Protein AF-A0A7R9BAU9-F1 (afdb_monomer_lite)

Foldseek 3Di:
DDDDDDDPDDDDDDDPPCVPVVVPPPDDPPPDDDDPVVVCQQVVDDPDPDPDGSVRVVVVVVVVVVVVVVVVVVVVVVVVVVVCVVCVVPCPVVDDDDDPDDDDPDDDPVNVVVVVVVVD

Structure (mmCIF, N/CA/C/O backbone):
data_AF-A0A7R9BAU9-F1
#
_entry.id   AF-A0A7R9BAU9-F1
#
loop_
_atom_site.group_PDB
_atom_site.id
_atom_site.type_symbol
_atom_site.label_atom_id
_atom_site.label_alt_id
_atom_site.label_comp_id
_atom_site.label_asym_id
_atom_site.label_entity_id
_atom_site.label_seq_id
_atom_site.pdbx_PDB_ins_code
_atom_site.Cartn_x
_atom_site.Cartn_y
_atom_site.Cartn_z
_atom_site.occupancy
_atom_site.B_iso_or_equiv
_atom_site.auth_seq_id
_atom_site.auth_comp_id
_atom_site.auth_asym_id
_atom_site.auth_atom_id
_atom_site.pdbx_PDB_model_num
ATOM 1 N N . ARG A 1 1 ? 1.479 15.774 65.012 1.00 41.59 1 ARG A N 1
ATOM 2 C CA . ARG A 1 1 ? 1.270 14.834 66.142 1.00 41.59 1 ARG A CA 1
ATOM 3 C C . ARG A 1 1 ? 0.351 13.732 65.623 1.00 41.59 1 ARG A C 1
ATOM 5 O O . ARG A 1 1 ? -0.735 14.036 65.158 1.00 41.59 1 ARG A O 1
ATOM 12 N N . THR A 1 2 ? 0.886 12.524 65.517 1.00 41.25 2 THR A N 1
ATOM 13 C CA . THR A 1 2 ? 0.436 11.385 64.701 1.00 41.25 2 THR A CA 1
ATOM 14 C C . THR A 1 2 ? -0.773 10.650 65.295 1.00 41.25 2 THR A C 1
ATOM 16 O O . THR A 1 2 ? -0.751 10.275 66.463 1.00 41.25 2 THR A O 1
ATOM 19 N N . GLY A 1 3 ? -1.817 10.420 64.490 1.00 52.22 3 GLY A N 1
ATOM 20 C CA . GLY A 1 3 ? -2.917 9.500 64.799 1.00 52.22 3 GLY A CA 1
ATOM 21 C C . GLY A 1 3 ? -2.608 8.117 64.227 1.00 52.22 3 GLY A C 1
ATOM 22 O O . GLY A 1 3 ? -2.495 7.963 63.015 1.00 52.22 3 GLY A O 1
ATOM 23 N N . SER A 1 4 ? -2.403 7.139 65.106 1.00 50.12 4 SER A N 1
ATOM 24 C CA . SER A 1 4 ? -1.991 5.775 64.769 1.00 50.12 4 SER A CA 1
ATOM 25 C C . SER A 1 4 ? -3.142 4.987 64.132 1.00 50.12 4 SER A C 1
ATOM 27 O O . SER A 1 4 ? -4.225 4.878 64.707 1.00 50.12 4 SER A O 1
ATOM 29 N N . VAL A 1 5 ? -2.903 4.442 62.939 1.00 54.88 5 VAL A N 1
ATOM 30 C CA . VAL A 1 5 ? -3.838 3.586 62.200 1.00 54.88 5 VAL A CA 1
ATOM 31 C C . VAL A 1 5 ? -3.925 2.232 62.908 1.00 54.88 5 VAL A C 1
ATOM 33 O O . VAL A 1 5 ? -2.913 1.571 63.132 1.00 54.88 5 VAL A O 1
ATOM 36 N N . ARG A 1 6 ? -5.138 1.814 63.275 1.00 64.38 6 ARG A N 1
ATOM 37 C CA . ARG A 1 6 ? -5.409 0.517 63.909 1.00 64.38 6 ARG A CA 1
ATOM 38 C C . ARG A 1 6 ? -5.110 -0.621 62.915 1.00 64.38 6 ARG A C 1
ATOM 40 O O . ARG A 1 6 ? -5.743 -0.649 61.861 1.00 64.38 6 ARG A O 1
ATOM 47 N N . PRO A 1 7 ? -4.214 -1.578 63.217 1.00 54.72 7 PRO A N 1
ATOM 48 C CA . PRO A 1 7 ? -3.982 -2.725 62.344 1.00 54.72 7 PRO A CA 1
ATOM 49 C C . PRO A 1 7 ? -5.185 -3.675 62.396 1.00 54.72 7 PRO A C 1
ATOM 51 O O . PRO A 1 7 ? -5.565 -4.143 63.470 1.00 54.72 7 PRO A O 1
ATOM 54 N N . THR A 1 8 ? -5.786 -3.979 61.246 1.00 54.66 8 THR A N 1
ATOM 55 C CA . THR A 1 8 ? -6.826 -5.007 61.101 1.00 54.66 8 THR A CA 1
ATOM 56 C C . THR A 1 8 ? -6.204 -6.326 60.644 1.00 54.66 8 THR A C 1
ATOM 58 O O . THR A 1 8 ? -6.486 -6.829 59.561 1.00 54.66 8 THR A O 1
ATOM 61 N N . THR A 1 9 ? -5.333 -6.921 61.458 1.00 53.91 9 THR A N 1
ATOM 62 C CA . THR A 1 9 ? -4.869 -8.295 61.219 1.00 53.91 9 THR A CA 1
ATOM 63 C C . THR A 1 9 ? -5.069 -9.139 62.472 1.00 53.91 9 THR A C 1
ATOM 65 O O . THR A 1 9 ? -4.424 -8.950 63.499 1.00 53.91 9 THR A O 1
ATOM 68 N N . GLY A 1 10 ? -6.038 -10.056 62.387 1.00 54.41 10 GLY A N 1
ATOM 69 C CA . GLY A 1 10 ? -6.250 -11.126 63.361 1.00 54.41 10 GLY A CA 1
ATOM 70 C C . GLY A 1 10 ? -5.136 -12.185 63.312 1.00 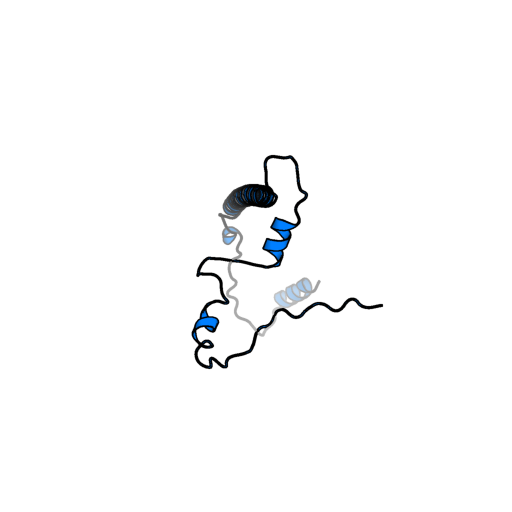54.41 10 GLY A C 1
ATOM 71 O O . GLY A 1 10 ? -4.263 -12.134 62.441 1.00 54.41 10 GLY A O 1
ATOM 72 N N . PRO A 1 11 ? -5.137 -13.146 64.251 1.00 51.78 11 PRO A N 1
ATOM 73 C CA . PRO A 1 11 ? -3.987 -13.996 64.535 1.00 51.78 11 PRO A CA 1
ATOM 74 C C . PRO A 1 11 ? -3.667 -14.949 63.378 1.00 51.78 11 PRO A C 1
ATOM 76 O O . PRO A 1 11 ? -4.537 -15.619 62.822 1.00 51.78 11 PRO A O 1
ATOM 79 N N . VAL A 1 12 ? -2.379 -15.039 63.048 1.00 55.03 12 VAL A N 1
ATOM 80 C CA . VAL A 1 12 ? -1.847 -15.856 61.954 1.00 55.03 12 VAL A CA 1
ATOM 81 C C . VAL A 1 12 ? -1.827 -17.331 62.374 1.00 55.03 12 VAL A C 1
ATOM 83 O O . VAL A 1 12 ? -0.862 -17.804 62.978 1.00 55.03 12 VAL A O 1
ATOM 86 N N . LYS A 1 13 ? -2.879 -18.096 62.058 1.00 47.78 13 LYS A N 1
ATOM 87 C CA . LYS A 1 13 ? -2.787 -19.565 62.072 1.00 47.78 13 LYS A CA 1
ATOM 88 C C . LYS A 1 13 ? -2.071 -20.026 60.802 1.00 47.78 13 LYS A C 1
ATOM 90 O O . LYS A 1 13 ? -2.511 -19.779 59.685 1.00 47.78 13 LYS A O 1
ATOM 95 N N . ARG A 1 14 ? -0.920 -20.674 61.000 1.00 55.16 14 ARG A N 1
ATOM 96 C CA . ARG A 1 14 ? -0.082 -21.290 59.965 1.00 55.16 14 ARG A CA 1
ATOM 97 C C . ARG A 1 14 ? -0.869 -22.349 59.191 1.00 55.16 14 ARG A C 1
ATOM 99 O O . ARG A 1 14 ? -0.947 -23.490 59.632 1.00 55.16 14 ARG A O 1
ATOM 106 N N . GLU A 1 15 ? -1.346 -22.004 58.003 1.00 46.25 15 GLU A N 1
ATOM 107 C CA . GLU A 1 15 ? -1.877 -22.975 57.047 1.00 46.25 15 GLU A CA 1
ATOM 108 C C . GLU A 1 15 ? -0.921 -23.104 55.856 1.00 46.25 15 GLU A C 1
ATOM 110 O O . GLU A 1 15 ? -1.022 -22.427 54.834 1.00 46.25 15 GLU A O 1
ATOM 115 N N . ARG A 1 16 ? 0.065 -23.997 56.006 1.00 54.97 16 ARG A N 1
ATOM 116 C CA . ARG A 1 16 ? 1.085 -24.312 54.986 1.00 54.97 16 ARG A CA 1
ATOM 117 C C . ARG A 1 16 ? 0.545 -25.118 53.789 1.00 54.97 16 ARG A C 1
ATOM 119 O O . ARG A 1 16 ? 1.335 -25.682 53.047 1.00 54.97 16 ARG A O 1
ATOM 126 N N . HIS A 1 17 ? -0.772 -25.147 53.572 1.00 48.38 17 HIS A N 1
ATOM 127 C CA . HIS A 1 17 ? -1.414 -25.840 52.445 1.00 48.38 17 HIS A CA 1
ATOM 128 C C . HIS A 1 17 ? -2.087 -24.907 51.420 1.00 48.38 17 HIS A C 1
ATOM 130 O O . HIS A 1 17 ? -2.463 -25.360 50.344 1.00 48.38 17 HIS A O 1
ATOM 136 N N . CYS A 1 18 ? -2.175 -23.594 51.674 1.00 46.91 18 CYS A N 1
ATOM 137 C CA . CYS A 1 18 ? -2.888 -22.668 50.777 1.00 46.91 18 CYS A CA 1
ATOM 138 C C . CYS A 1 18 ? -2.025 -22.111 49.616 1.00 46.91 18 CYS A C 1
ATOM 140 O O . CYS A 1 18 ? -2.529 -21.504 48.673 1.00 46.91 18 CYS A O 1
ATOM 142 N N . HIS A 1 19 ? -0.708 -22.341 49.624 1.00 50.62 19 HIS A N 1
ATOM 143 C CA . HIS A 1 19 ? 0.216 -21.699 48.676 1.00 50.62 19 HIS A CA 1
ATOM 144 C C . HIS A 1 19 ? 0.139 -22.205 47.224 1.00 50.62 19 HIS A C 1
ATOM 146 O O . HIS A 1 19 ? 0.585 -21.503 46.315 1.00 50.62 19 HIS A O 1
ATOM 152 N N . VAL A 1 20 ? -0.431 -23.389 46.979 1.00 52.56 20 VAL A N 1
ATOM 153 C CA . VAL A 1 20 ? -0.488 -23.985 45.631 1.00 52.56 20 VAL A CA 1
ATOM 154 C C . VAL A 1 20 ? -1.719 -23.504 44.847 1.00 52.56 20 VAL A C 1
ATOM 156 O O . VAL A 1 20 ? -1.623 -23.266 43.645 1.00 52.56 20 VAL A O 1
ATOM 159 N N . LEU A 1 21 ? -2.846 -23.237 45.519 1.00 54.06 21 LEU A N 1
ATOM 160 C CA . LEU A 1 21 ? -4.086 -22.763 44.879 1.00 54.06 21 LEU A CA 1
ATOM 161 C C . LEU A 1 21 ? -4.048 -21.270 44.500 1.00 54.06 21 LEU A C 1
ATOM 163 O O . LEU A 1 21 ? -4.725 -20.838 43.567 1.00 54.06 21 LEU A O 1
ATOM 167 N N . LEU A 1 22 ? -3.214 -20.477 45.177 1.00 54.81 22 LEU A N 1
ATOM 168 C CA . LEU A 1 22 ? -3.059 -19.032 44.947 1.00 54.81 22 LEU A CA 1
ATOM 169 C C . LEU A 1 22 ? -2.167 -18.689 43.741 1.00 54.81 22 LEU A C 1
ATOM 171 O O . LEU A 1 22 ? -2.136 -17.543 43.289 1.00 54.81 22 LEU A O 1
ATOM 175 N N . ARG A 1 23 ? -1.429 -19.664 43.199 1.00 51.94 23 ARG A N 1
ATOM 176 C CA . ARG A 1 23 ? -0.450 -19.423 42.127 1.00 51.94 23 ARG A CA 1
ATOM 177 C C . ARG A 1 23 ? -1.086 -19.375 40.731 1.00 51.94 23 ARG A C 1
ATOM 179 O O . ARG A 1 23 ? -0.537 -18.736 39.837 1.00 51.94 23 ARG A O 1
ATOM 186 N N . ASN A 1 24 ? -2.288 -19.939 40.581 1.00 53.66 24 ASN A N 1
ATOM 187 C CA . ASN A 1 24 ? -3.029 -20.006 39.314 1.00 53.66 24 ASN A CA 1
ATOM 188 C C . ASN A 1 24 ? -3.964 -18.802 39.066 1.00 53.66 24 ASN A C 1
ATOM 190 O O . ASN A 1 24 ? -4.716 -18.805 38.098 1.00 53.66 24 ASN A O 1
ATOM 194 N N . LYS A 1 25 ? -3.941 -17.770 39.921 1.00 55.72 25 LYS A N 1
ATOM 195 C CA . LYS A 1 25 ? -4.926 -16.665 39.905 1.00 55.72 25 LYS A CA 1
ATOM 196 C C . LYS A 1 25 ? -4.371 -15.303 39.465 1.00 55.72 25 LYS A C 1
ATOM 198 O O . LYS A 1 25 ? -5.099 -14.321 39.502 1.00 55.72 25 LYS A O 1
ATOM 203 N N . ARG A 1 26 ? -3.095 -15.208 39.070 1.00 70.50 26 ARG A N 1
ATOM 204 C CA . ARG A 1 26 ? -2.455 -13.911 38.749 1.00 70.50 26 ARG A CA 1
ATOM 205 C C . ARG A 1 26 ? -2.624 -13.443 37.305 1.00 70.50 26 ARG A C 1
ATOM 207 O O . ARG A 1 26 ? -2.341 -12.287 37.023 1.00 70.50 26 ARG A O 1
ATOM 214 N N . LYS A 1 27 ? -3.031 -14.326 36.394 1.00 77.56 27 LYS A N 1
ATOM 215 C CA . LYS A 1 27 ? -3.217 -13.985 34.981 1.00 77.56 27 LYS A CA 1
ATOM 216 C C . LYS A 1 27 ? -4.712 -13.985 34.658 1.00 77.56 27 LYS A C 1
ATOM 218 O O . LYS A 1 27 ? -5.396 -14.911 35.101 1.00 77.56 27 LYS A O 1
ATOM 223 N N . PRO A 1 28 ? -5.215 -12.987 33.911 1.00 85.25 28 PRO A N 1
ATOM 224 C CA . PRO A 1 28 ? -6.561 -13.033 33.359 1.00 85.25 28 PRO A CA 1
ATOM 225 C C . PRO A 1 28 ? -6.797 -14.330 32.563 1.00 85.25 28 PRO A C 1
ATOM 227 O O . PRO A 1 28 ? -5.832 -14.933 32.075 1.00 85.25 28 PRO A O 1
ATOM 230 N N . PRO A 1 29 ? -8.057 -14.778 32.410 1.00 91.50 29 PRO A N 1
ATOM 231 C CA . PRO A 1 29 ? -8.397 -15.892 31.535 1.00 91.50 29 PRO A CA 1
ATOM 232 C C . PRO A 1 29 ? -7.857 -15.690 30.116 1.00 91.50 29 PRO A C 1
ATOM 234 O O . PRO A 1 29 ? -7.652 -14.567 29.657 1.00 91.50 29 PRO A O 1
ATOM 237 N N . ARG A 1 30 ? -7.634 -16.789 29.393 1.00 88.94 30 ARG A N 1
ATOM 238 C CA . ARG A 1 30 ? -7.122 -16.735 28.020 1.00 88.94 30 ARG A CA 1
ATOM 239 C C . ARG A 1 30 ? -8.049 -15.888 27.139 1.00 88.94 30 ARG A C 1
ATOM 241 O O . ARG A 1 30 ? -9.249 -16.127 27.112 1.00 88.94 30 ARG A O 1
ATOM 248 N N . GLY A 1 31 ? -7.475 -14.926 26.419 1.00 91.38 31 GLY A N 1
ATOM 249 C CA . GLY A 1 31 ? -8.221 -13.968 25.594 1.00 91.38 31 GLY A CA 1
ATOM 250 C C . GLY A 1 31 ? -8.662 -12.702 26.335 1.00 91.38 31 GLY A C 1
ATOM 251 O O . GLY A 1 31 ? -9.145 -11.777 25.693 1.00 91.38 31 GLY A O 1
ATOM 252 N N . MET A 1 32 ? -8.459 -12.623 27.653 1.00 91.94 32 MET A N 1
ATOM 253 C CA . MET A 1 32 ? -8.713 -11.415 28.433 1.00 91.94 32 MET A CA 1
ATOM 254 C C . MET A 1 32 ? -7.422 -10.614 28.591 1.00 91.94 32 MET A C 1
ATOM 256 O O . MET A 1 32 ? -6.409 -11.132 29.062 1.00 91.94 32 MET A O 1
ATOM 260 N N . TYR A 1 33 ? -7.475 -9.341 28.214 1.00 89.56 33 TYR A N 1
ATOM 261 C CA . TYR A 1 33 ? -6.387 -8.387 28.394 1.00 89.56 33 TYR A CA 1
ATOM 262 C C . TYR A 1 33 ? -6.820 -7.353 29.426 1.00 89.56 33 TYR A C 1
ATOM 264 O O . TYR A 1 33 ? -7.871 -6.735 29.286 1.00 89.56 33 TYR A O 1
ATOM 272 N N . ILE A 1 34 ? -6.034 -7.215 30.493 1.00 89.38 34 ILE A N 1
ATOM 273 C CA . ILE A 1 34 ? -6.271 -6.243 31.560 1.00 89.38 34 ILE A CA 1
ATOM 274 C C . ILE A 1 34 ? -4.938 -5.561 31.845 1.00 89.38 34 ILE A C 1
ATOM 276 O O . ILE A 1 34 ? -4.030 -6.205 32.374 1.00 89.38 34 ILE A O 1
ATOM 280 N N . ASN A 1 35 ? -4.835 -4.277 31.512 1.00 89.50 35 ASN A N 1
ATOM 281 C CA . ASN A 1 35 ? -3.662 -3.454 31.790 1.00 89.50 35 ASN A CA 1
ATOM 282 C C . ASN A 1 35 ? -4.027 -2.351 32.783 1.00 89.50 35 ASN A C 1
ATOM 284 O O . ASN A 1 35 ? -5.138 -1.828 32.755 1.00 89.50 35 ASN A O 1
ATOM 288 N N . HIS A 1 36 ? -3.090 -1.989 33.660 1.00 88.88 36 HIS A N 1
ATOM 289 C CA . HIS A 1 36 ? -3.315 -0.921 34.635 1.00 88.88 36 HIS A CA 1
ATOM 290 C C . HIS A 1 36 ? -3.611 0.420 33.951 1.00 88.88 36 HIS A C 1
ATOM 292 O O . HIS A 1 36 ? -4.580 1.078 34.317 1.00 88.88 36 HIS A O 1
ATOM 298 N N . ASP A 1 37 ? -2.835 0.769 32.925 1.00 89.69 37 ASP A N 1
ATOM 299 C CA . ASP A 1 37 ? -2.966 2.041 32.212 1.00 89.69 37 ASP A CA 1
ATOM 300 C C . ASP A 1 37 ? -4.333 2.174 31.532 1.00 89.69 37 ASP A C 1
ATOM 302 O O . ASP A 1 37 ? -4.970 3.215 31.653 1.00 89.69 37 ASP A O 1
ATOM 306 N N . ASP A 1 38 ? -4.838 1.101 30.915 1.00 88.12 38 ASP A N 1
ATOM 307 C CA . ASP A 1 38 ? -6.168 1.079 30.292 1.00 88.12 38 ASP A CA 1
ATOM 308 C C . ASP A 1 38 ? -7.280 1.256 31.337 1.00 88.12 38 ASP A C 1
ATOM 310 O O . ASP A 1 38 ? -8.256 1.972 31.110 1.00 88.12 38 ASP A O 1
ATOM 314 N N . LEU A 1 39 ? -7.132 0.631 32.513 1.00 87.38 39 LEU A N 1
ATOM 315 C CA . LEU A 1 39 ? -8.090 0.768 33.613 1.00 87.38 39 LEU A CA 1
ATOM 316 C C . LEU A 1 39 ? -8.115 2.193 34.167 1.00 87.38 39 LEU A C 1
ATOM 318 O O . LEU A 1 39 ? -9.193 2.731 34.414 1.00 87.38 39 LEU A O 1
ATOM 322 N N . VAL A 1 40 ? -6.944 2.807 34.346 1.00 89.06 40 VAL A N 1
ATOM 323 C CA . VAL A 1 40 ? -6.832 4.209 34.765 1.00 89.06 40 VAL A CA 1
ATOM 324 C C . VAL A 1 40 ? -7.421 5.116 33.688 1.00 89.06 40 VAL A C 1
ATOM 326 O O . VAL A 1 40 ? -8.263 5.956 33.992 1.00 89.06 40 VAL A O 1
ATOM 329 N N . ALA A 1 41 ? -7.075 4.893 32.421 1.00 85.56 41 ALA A N 1
ATOM 330 C CA . ALA A 1 41 ? -7.562 5.679 31.295 1.00 85.56 41 ALA A CA 1
ATOM 331 C C . ALA A 1 41 ? -9.084 5.614 31.113 1.00 85.56 41 ALA A C 1
ATOM 333 O O . ALA A 1 41 ? -9.637 6.583 30.614 1.00 85.56 41 ALA A O 1
ATOM 334 N N . MET A 1 42 ? -9.751 4.525 31.516 1.00 83.88 42 MET A N 1
ATOM 335 C CA . MET A 1 42 ? -11.219 4.396 31.511 1.00 83.88 42 MET A CA 1
ATOM 336 C C . MET A 1 42 ? -11.904 4.935 32.777 1.00 83.88 42 MET A C 1
ATOM 338 O O . MET A 1 42 ? -13.111 5.189 32.752 1.00 83.88 42 MET A O 1
ATOM 342 N N . ALA A 1 43 ? -11.171 5.053 33.888 1.00 82.94 43 ALA A N 1
ATOM 343 C CA . ALA A 1 43 ? -11.696 5.498 35.180 1.00 82.94 43 ALA A CA 1
ATOM 344 C C . ALA A 1 43 ? -11.440 6.990 35.459 1.00 82.94 43 ALA A C 1
ATOM 346 O O . ALA A 1 43 ? -12.165 7.597 36.244 1.00 82.94 43 ALA A O 1
ATOM 347 N N . SER A 1 44 ? -10.423 7.589 34.834 1.00 80.94 44 SER A N 1
ATOM 348 C CA . SER A 1 44 ? -10.031 8.996 35.009 1.00 80.94 44 SER A CA 1
ATOM 349 C C . SER A 1 44 ? -10.916 9.997 34.255 1.00 80.94 44 SER A C 1
ATOM 351 O O . SER A 1 44 ? -10.608 11.188 34.209 1.00 80.94 44 SER A O 1
ATOM 353 N N . GLY A 1 45 ? -11.994 9.535 33.632 1.00 69.75 45 GLY A N 1
ATOM 354 C CA . GLY A 1 45 ? -12.881 10.360 32.828 1.00 69.75 45 GLY A CA 1
ATOM 355 C C . GLY A 1 45 ? -13.647 11.367 33.674 1.00 69.75 45 GLY A C 1
ATOM 356 O O . GLY A 1 45 ? -14.063 11.043 34.789 1.00 69.75 45 GLY A O 1
ATOM 357 N N . PRO A 1 46 ? -13.875 12.589 33.161 1.00 67.75 46 PRO A N 1
ATOM 358 C CA . PRO A 1 46 ? -14.716 13.547 33.853 1.00 67.75 46 PRO A CA 1
ATOM 359 C C . PRO A 1 46 ? -16.104 12.930 34.097 1.00 67.75 46 PRO A C 1
ATOM 361 O O . PRO A 1 46 ? -16.626 12.254 33.202 1.00 67.75 46 PRO A O 1
ATOM 364 N N . PRO A 1 47 ? -16.725 13.162 35.269 1.00 62.22 47 PRO A N 1
ATOM 365 C CA . PRO A 1 47 ? -18.116 12.805 35.510 1.00 62.22 47 PRO A CA 1
ATOM 366 C C . PRO A 1 47 ? -18.983 13.686 34.609 1.00 62.22 47 PRO A C 1
ATOM 368 O O . PRO A 1 47 ? -19.430 14.766 34.987 1.00 62.22 47 PRO A O 1
ATOM 371 N N . THR A 1 48 ? -19.130 13.283 33.351 1.00 58.81 48 THR A N 1
ATOM 372 C CA . THR A 1 48 ? -19.928 14.037 32.392 1.00 58.81 48 THR A CA 1
ATOM 373 C C . THR A 1 48 ? -21.405 13.740 32.643 1.00 58.81 48 THR A C 1
ATOM 375 O O . THR A 1 48 ? -21.771 12.577 32.789 1.00 58.81 48 THR A O 1
ATOM 378 N N . PRO A 1 49 ? -22.283 14.757 32.646 1.00 58.88 49 PRO A N 1
ATOM 379 C CA . PRO A 1 49 ? -23.737 14.565 32.658 1.00 58.88 49 PRO A CA 1
ATOM 380 C C . PRO A 1 49 ? -24.278 14.016 31.320 1.00 58.88 49 PRO A C 1
ATOM 382 O O . PRO A 1 49 ? -25.486 13.959 31.110 1.00 58.88 49 PRO A O 1
ATOM 385 N N . ALA A 1 50 ? -23.391 13.650 30.391 1.00 59.16 50 ALA A N 1
ATOM 386 C CA . ALA A 1 50 ? -23.721 13.117 29.081 1.00 59.16 50 ALA A CA 1
ATOM 387 C C . ALA A 1 50 ? -23.943 11.594 29.157 1.00 59.16 50 ALA A C 1
ATOM 389 O O . ALA A 1 50 ? -23.318 10.921 29.973 1.00 59.16 50 ALA A O 1
ATOM 390 N N . PRO A 1 51 ? -24.777 11.015 28.277 1.00 61.94 51 PRO A N 1
ATOM 391 C CA . PRO A 1 51 ? -25.173 9.607 28.352 1.00 61.94 51 PRO A CA 1
ATOM 392 C C . PRO A 1 51 ? -24.051 8.596 28.060 1.00 61.94 51 PRO A C 1
ATOM 394 O O . PRO A 1 51 ? -24.313 7.402 28.129 1.00 61.94 51 PRO A O 1
ATOM 397 N N . ALA A 1 52 ? -22.839 9.041 27.708 1.00 65.88 52 ALA A N 1
ATOM 398 C CA . ALA A 1 52 ? -21.761 8.164 27.262 1.00 65.88 52 ALA A CA 1
ATOM 399 C C . ALA A 1 52 ? -20.589 8.148 28.245 1.00 65.88 52 ALA A C 1
ATOM 401 O O . ALA A 1 52 ? -19.934 9.166 28.485 1.00 65.88 52 ALA A O 1
ATOM 402 N N . THR A 1 53 ? -20.288 6.959 28.760 1.00 81.19 53 THR A N 1
ATOM 403 C CA . THR A 1 53 ? -19.123 6.719 29.619 1.00 81.19 53 THR A CA 1
ATOM 404 C C . THR A 1 53 ? -17.805 6.985 28.874 1.00 81.19 53 THR A C 1
ATOM 406 O O . THR A 1 53 ? -17.746 6.975 27.642 1.00 81.19 53 THR A O 1
ATOM 409 N N . GLN A 1 54 ? -16.705 7.222 29.597 1.00 84.88 54 GLN A N 1
ATOM 410 C CA . GLN A 1 54 ? -15.381 7.385 28.976 1.00 84.88 54 GLN A CA 1
ATOM 411 C C . GLN A 1 54 ? -14.994 6.168 28.117 1.00 84.88 54 GLN A C 1
ATOM 413 O O . GLN A 1 54 ? -14.476 6.335 27.013 1.00 84.88 54 GLN A O 1
ATOM 418 N N . GLY A 1 55 ? -15.327 4.957 28.577 1.00 85.06 55 GLY A N 1
ATOM 419 C CA . GLY A 1 55 ? -15.138 3.726 27.809 1.00 85.06 55 GLY A CA 1
ATOM 420 C C . GLY A 1 55 ? -15.879 3.743 26.468 1.00 85.06 55 GLY A C 1
ATOM 421 O O . GLY A 1 55 ? -15.296 3.411 25.439 1.00 85.06 55 GLY A O 1
ATOM 422 N N . GLU A 1 56 ? -17.127 4.219 26.428 1.00 86.81 56 GLU A N 1
ATOM 423 C CA . GLU A 1 56 ? -17.870 4.365 25.167 1.00 86.81 56 GLU A CA 1
ATOM 424 C C . GLU A 1 56 ? -17.237 5.376 24.207 1.00 86.81 56 GLU A C 1
ATOM 426 O O . GLU A 1 56 ? -17.275 5.185 22.990 1.00 86.81 56 GLU A O 1
ATOM 431 N N . GLN A 1 57 ? -16.655 6.458 24.727 1.00 87.81 57 GLN A N 1
ATOM 432 C CA . GLN A 1 57 ? -15.955 7.440 23.897 1.00 87.81 57 GLN A CA 1
ATOM 433 C C . GLN A 1 57 ? -14.687 6.844 23.278 1.00 87.81 57 GLN A C 1
ATOM 435 O O . GLN A 1 57 ? -14.440 7.055 22.089 1.00 87.81 57 GLN A O 1
ATOM 440 N N . MET A 1 58 ? -13.929 6.055 24.046 1.00 88.75 58 MET A N 1
ATOM 441 C CA . MET A 1 58 ? -12.759 5.327 23.543 1.00 88.75 58 MET A CA 1
ATOM 442 C C . MET A 1 58 ? -13.149 4.317 22.459 1.00 88.75 58 MET A C 1
ATOM 444 O O . MET A 1 58 ? -12.530 4.300 21.397 1.00 88.75 58 MET A O 1
ATOM 448 N N . LEU A 1 59 ? -14.214 3.534 22.675 1.00 91.44 59 LEU A N 1
ATOM 449 C CA . LEU A 1 59 ? -14.736 2.600 21.669 1.00 91.44 59 LEU A CA 1
ATOM 450 C C . LEU A 1 59 ? -15.111 3.328 20.368 1.00 91.44 59 LEU A C 1
ATOM 452 O O . LEU A 1 59 ? -14.646 2.950 19.294 1.00 91.44 59 LEU A O 1
ATOM 456 N N . LYS A 1 60 ? -15.853 4.441 20.458 1.00 93.50 60 LYS A N 1
ATOM 457 C CA . LYS A 1 60 ? -16.215 5.260 19.285 1.00 93.50 60 LYS A CA 1
ATOM 458 C C . LYS A 1 60 ? -14.996 5.858 18.577 1.00 93.50 60 LYS A C 1
ATOM 460 O O . LYS A 1 60 ? -15.021 6.018 17.357 1.00 93.50 60 LYS A O 1
ATOM 465 N N . ALA A 1 61 ? -13.950 6.233 19.313 1.00 93.25 61 ALA A N 1
ATOM 466 C CA . ALA A 1 61 ? -12.708 6.727 18.724 1.00 93.25 61 ALA A CA 1
ATOM 467 C C . ALA A 1 61 ? -11.985 5.623 17.938 1.00 93.25 61 ALA A C 1
ATOM 469 O O . ALA A 1 61 ? -11.600 5.857 16.791 1.00 93.25 61 ALA A O 1
ATOM 470 N N . MET A 1 62 ? -11.896 4.414 18.500 1.00 96.25 62 MET A N 1
ATOM 471 C CA . MET A 1 62 ? -11.322 3.252 17.812 1.00 96.25 62 MET A CA 1
ATOM 472 C C . MET A 1 62 ? -12.125 2.870 16.562 1.00 96.25 62 MET A C 1
ATOM 474 O O . MET A 1 62 ? -11.536 2.613 15.516 1.00 96.25 62 MET A O 1
ATOM 478 N N . ASP A 1 63 ? -13.459 2.920 16.606 1.00 97.62 63 ASP A N 1
ATOM 479 C CA . ASP A 1 63 ? -14.291 2.666 15.420 1.00 97.62 63 ASP A CA 1
ATOM 480 C C . ASP A 1 63 ? -13.999 3.658 14.285 1.00 97.62 63 ASP A C 1
ATOM 482 O O . ASP A 1 63 ? -13.877 3.277 13.115 1.00 97.62 63 ASP A O 1
ATOM 486 N N . ARG A 1 64 ? -13.834 4.945 14.619 1.00 97.81 64 ARG A N 1
ATOM 487 C CA . ARG A 1 64 ? -13.451 5.976 13.640 1.00 97.81 64 ARG A CA 1
ATOM 488 C C . ARG A 1 64 ? -12.069 5.705 13.058 1.00 97.81 64 ARG A C 1
ATOM 490 O O . ARG A 1 64 ? -11.884 5.860 11.848 1.00 97.81 64 ARG A O 1
ATOM 497 N N . GLU A 1 65 ? -11.120 5.290 13.889 1.00 98.25 65 GLU A N 1
ATOM 498 C CA . GLU A 1 65 ? -9.775 4.926 13.449 1.00 98.25 65 GLU A CA 1
ATOM 499 C C . GLU A 1 65 ? -9.808 3.721 12.500 1.00 98.25 65 GLU A C 1
ATOM 501 O O . GLU A 1 65 ? -9.244 3.792 11.407 1.00 98.25 65 GLU A O 1
ATOM 506 N N . ILE A 1 66 ? -10.568 2.672 12.830 1.00 98.56 66 ILE A N 1
ATOM 507 C CA . ILE A 1 66 ? -10.773 1.501 11.964 1.00 98.56 66 ILE A CA 1
ATOM 508 C C . ILE A 1 66 ? -11.323 1.924 10.598 1.00 98.56 66 ILE A C 1
ATOM 510 O O . ILE A 1 66 ? -10.822 1.484 9.559 1.00 98.56 66 ILE A O 1
ATOM 514 N N . VAL A 1 67 ? -12.343 2.785 10.566 1.00 98.62 67 VAL A N 1
ATOM 515 C CA . VAL A 1 67 ? -12.909 3.300 9.308 1.00 98.62 67 VAL A CA 1
ATOM 516 C C . VAL A 1 67 ? -11.875 4.120 8.532 1.00 98.62 67 VAL A C 1
ATOM 518 O O . VAL A 1 67 ? -11.781 3.999 7.306 1.00 98.62 67 VAL A O 1
ATOM 521 N N . SER A 1 68 ? -11.078 4.933 9.226 1.00 98.62 68 SER A N 1
ATOM 522 C CA . SER A 1 68 ? -10.004 5.723 8.620 1.00 98.62 68 SER A CA 1
ATOM 523 C C . SER A 1 68 ? -8.944 4.843 7.959 1.00 98.62 68 SER A C 1
ATOM 525 O O . SER A 1 68 ? -8.651 5.013 6.772 1.00 98.62 68 SER A O 1
ATOM 527 N N . LEU A 1 69 ? -8.449 3.841 8.685 1.00 98.75 69 LEU A N 1
ATOM 528 C CA . LEU A 1 69 ? -7.459 2.887 8.194 1.00 98.75 69 LEU A CA 1
ATOM 529 C C . LEU A 1 69 ? -8.005 2.067 7.021 1.00 98.75 69 LEU A C 1
ATOM 531 O O . LEU A 1 69 ? -7.325 1.912 6.007 1.00 98.75 69 LEU A O 1
ATOM 535 N N . LYS A 1 70 ? -9.263 1.609 7.085 1.00 98.75 70 LYS A N 1
ATOM 536 C CA . LYS A 1 70 ? -9.914 0.918 5.957 1.00 98.75 70 LYS A CA 1
ATOM 537 C C . LYS A 1 70 ? -9.933 1.779 4.694 1.00 98.75 70 LYS A C 1
ATOM 539 O O . LYS A 1 70 ? -9.628 1.278 3.611 1.00 98.75 70 LYS A O 1
ATOM 544 N N . ARG A 1 71 ? -10.251 3.070 4.816 1.00 98.81 71 ARG A N 1
ATOM 545 C CA . ARG A 1 71 ? -10.230 4.008 3.684 1.00 98.81 71 ARG A CA 1
ATOM 546 C C . ARG A 1 71 ? -8.815 4.193 3.132 1.00 98.81 71 ARG A C 1
ATOM 548 O O . ARG A 1 71 ? -8.643 4.172 1.915 1.00 98.81 71 ARG A O 1
ATOM 555 N N . GLN A 1 72 ? -7.812 4.313 4.001 1.00 98.75 72 GLN A N 1
ATOM 556 C CA . GLN A 1 72 ? -6.409 4.407 3.589 1.00 98.75 72 GLN A CA 1
ATOM 557 C C . GLN A 1 72 ? -5.958 3.156 2.822 1.00 98.75 72 GLN A C 1
ATOM 559 O O . GLN A 1 72 ? -5.335 3.273 1.769 1.00 98.75 72 GLN A O 1
ATOM 564 N N . VAL A 1 73 ? -6.341 1.960 3.281 1.00 98.81 73 VAL A N 1
ATOM 565 C CA . VAL A 1 73 ? -6.058 0.698 2.576 1.00 98.81 73 VAL A CA 1
ATOM 566 C C . VAL A 1 73 ? -6.661 0.695 1.169 1.00 98.81 73 VAL A C 1
ATOM 568 O O . VAL A 1 73 ? -5.987 0.294 0.218 1.00 98.81 73 VAL A O 1
ATOM 571 N N . GLN A 1 74 ? -7.904 1.158 1.007 1.00 98.69 74 GLN A N 1
ATOM 572 C CA . GLN A 1 74 ? -8.537 1.225 -0.315 1.00 98.69 74 GLN A CA 1
ATOM 573 C C . GLN A 1 74 ? -7.863 2.250 -1.233 1.00 98.69 74 GLN A C 1
ATOM 575 O O . GLN A 1 74 ? -7.616 1.944 -2.400 1.00 98.69 74 GLN A O 1
ATOM 580 N N . ASN A 1 75 ? -7.487 3.419 -0.707 1.00 98.62 75 ASN A N 1
ATOM 581 C CA . ASN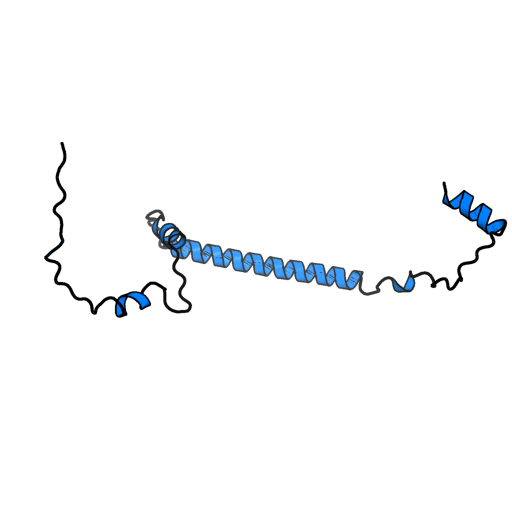 A 1 75 ? -6.721 4.410 -1.464 1.00 98.62 75 ASN A CA 1
ATOM 582 C C . ASN A 1 75 ? -5.377 3.827 -1.941 1.00 98.62 75 ASN A C 1
ATOM 584 O O . ASN A 1 75 ? -5.066 3.858 -3.132 1.00 98.62 75 ASN A O 1
ATOM 588 N N . ASN A 1 76 ? -4.630 3.185 -1.038 1.00 98.62 76 ASN A N 1
ATOM 589 C CA . ASN A 1 76 ? -3.359 2.546 -1.373 1.00 98.62 76 ASN A CA 1
ATOM 590 C C . ASN A 1 76 ? -3.539 1.461 -2.442 1.00 98.62 76 ASN A C 1
ATOM 592 O O . ASN A 1 76 ? -2.753 1.386 -3.385 1.00 98.62 76 ASN A O 1
ATOM 596 N N . LYS A 1 77 ? -4.597 0.644 -2.345 1.00 98.69 77 LYS A N 1
ATOM 597 C CA . LYS A 1 77 ? -4.918 -0.376 -3.354 1.00 98.69 77 LYS A CA 1
ATOM 598 C C . LYS A 1 77 ? -5.168 0.251 -4.729 1.00 98.69 77 LYS A C 1
ATOM 600 O O . LYS A 1 77 ? -4.677 -0.278 -5.727 1.00 98.69 77 LYS A O 1
ATOM 605 N N . GLN A 1 78 ? -5.895 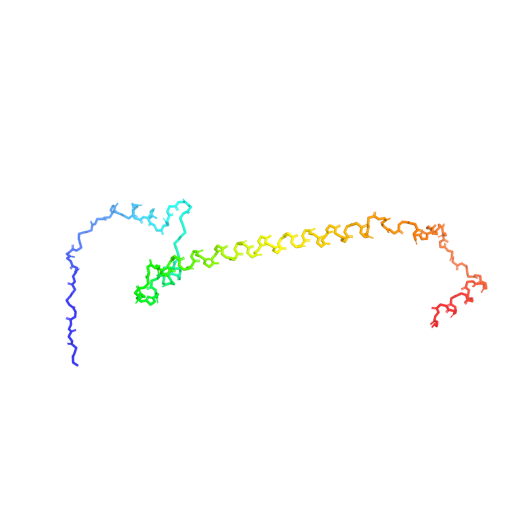1.366 -4.788 1.00 98.44 78 GLN A N 1
ATOM 606 C CA . GLN A 1 78 ? -6.161 2.077 -6.039 1.00 98.44 78 GLN A CA 1
ATOM 607 C C . GLN A 1 78 ? -4.872 2.647 -6.646 1.00 98.44 78 GLN A C 1
ATOM 609 O O . GLN A 1 78 ? -4.604 2.430 -7.831 1.00 98.44 78 GLN A O 1
ATOM 614 N N . THR A 1 79 ? -4.045 3.301 -5.830 1.00 98.12 79 THR A N 1
ATOM 615 C CA . THR A 1 79 ? -2.751 3.857 -6.247 1.00 98.12 79 THR A CA 1
ATOM 616 C C . THR A 1 79 ? -1.813 2.766 -6.761 1.00 98.12 79 THR A C 1
ATOM 618 O O . THR A 1 79 ? -1.281 2.880 -7.866 1.00 98.12 79 THR A O 1
ATOM 621 N N . LEU A 1 80 ? -1.683 1.655 -6.030 1.00 98.00 80 LEU A N 1
ATOM 622 C CA . LEU A 1 80 ? -0.880 0.505 -6.454 1.00 98.00 80 LEU A CA 1
ATOM 623 C C . LEU A 1 80 ? -1.415 -0.131 -7.739 1.00 98.00 80 LEU A C 1
ATOM 625 O O . LEU A 1 80 ? -0.631 -0.510 -8.599 1.00 98.00 80 LEU A O 1
ATOM 629 N N . SER A 1 81 ? -2.735 -0.243 -7.897 1.00 98.12 81 SER A N 1
ATOM 630 C CA . SER A 1 81 ? -3.339 -0.755 -9.131 1.00 98.12 81 SER A CA 1
ATOM 631 C C . SER A 1 81 ? -3.027 0.146 -10.330 1.00 98.12 81 SER A C 1
ATOM 633 O O . SER A 1 81 ? -2.697 -0.356 -11.402 1.00 98.12 81 SER A O 1
ATOM 635 N N . SER A 1 82 ? -3.081 1.469 -10.145 1.00 97.25 82 SER A N 1
ATOM 636 C CA . SER A 1 82 ? -2.693 2.446 -11.169 1.00 97.25 82 SER A CA 1
ATOM 637 C C . SER A 1 82 ? -1.221 2.304 -11.553 1.00 97.25 82 SER A C 1
ATOM 639 O O . SER A 1 82 ? -0.907 2.180 -12.734 1.00 97.25 82 SER A O 1
ATOM 641 N N . PHE A 1 83 ? -0.326 2.239 -10.565 1.00 96.94 83 PHE A N 1
ATOM 642 C CA . PHE A 1 83 ? 1.105 2.059 -10.805 1.00 96.94 83 PHE A CA 1
ATOM 643 C C . PHE A 1 83 ? 1.407 0.734 -11.517 1.00 96.94 83 PHE A C 1
ATOM 645 O O . PHE A 1 83 ? 2.101 0.725 -12.525 1.00 96.94 83 PHE A O 1
ATOM 652 N N . LYS A 1 84 ? 0.793 -0.370 -11.072 1.00 97.06 84 LYS A N 1
ATOM 653 C CA . LYS A 1 84 ? 0.934 -1.681 -11.721 1.00 97.06 84 LYS A CA 1
ATOM 654 C C . LYS A 1 84 ? 0.549 -1.658 -13.198 1.00 97.06 84 LYS A C 1
ATOM 656 O O . LYS A 1 84 ? 1.233 -2.293 -13.983 1.00 97.06 84 LYS A O 1
ATOM 661 N N . ARG A 1 85 ? -0.512 -0.933 -13.578 1.00 95.56 85 ARG A N 1
ATOM 662 C CA . ARG A 1 85 ? -0.885 -0.768 -14.994 1.00 95.56 85 ARG A CA 1
ATOM 663 C C . ARG A 1 85 ? 0.122 0.075 -15.772 1.00 95.56 85 ARG A C 1
ATOM 665 O O . ARG A 1 85 ? 0.365 -0.208 -16.929 1.00 95.56 85 ARG A O 1
ATOM 672 N N . LYS A 1 86 ? 0.700 1.110 -15.158 1.00 94.88 86 LYS A N 1
ATOM 673 C CA . LYS A 1 86 ? 1.698 1.965 -15.822 1.00 94.88 86 LYS A CA 1
ATOM 674 C C . LYS A 1 86 ? 3.025 1.252 -16.069 1.00 94.88 86 LYS A C 1
ATOM 676 O O . LYS A 1 86 ? 3.733 1.609 -16.995 1.00 94.88 86 LYS A O 1
ATOM 681 N N . THR A 1 87 ? 3.369 0.285 -15.226 1.00 94.38 87 THR A N 1
ATOM 682 C CA . THR A 1 87 ? 4.647 -0.439 -15.291 1.00 94.38 87 THR A CA 1
ATOM 683 C C . THR A 1 87 ? 4.470 -1.876 -15.796 1.00 94.38 87 THR A C 1
ATOM 685 O O . THR A 1 87 ? 5.404 -2.666 -15.729 1.00 94.38 87 THR A O 1
ATOM 688 N N . SER A 1 88 ? 3.281 -2.254 -16.283 1.00 93.12 88 SER A N 1
ATOM 689 C CA . SER A 1 88 ? 3.003 -3.644 -16.676 1.00 93.12 88 SER A CA 1
ATOM 690 C C . SER A 1 88 ? 3.778 -4.099 -17.906 1.00 93.12 88 SER A C 1
ATOM 692 O O . SER A 1 88 ? 4.043 -5.287 -18.029 1.00 93.12 88 SER A O 1
ATOM 694 N N . GLU A 1 89 ? 4.129 -3.172 -18.795 1.00 90.25 89 GLU A N 1
ATOM 695 C CA . GLU A 1 89 ? 4.884 -3.454 -20.024 1.00 90.25 89 GLU A CA 1
ATOM 696 C C . GLU A 1 89 ? 6.373 -3.725 -19.746 1.00 90.25 89 GLU A C 1
ATOM 698 O O . GLU A 1 89 ? 7.087 -4.223 -20.607 1.00 90.25 89 GLU A O 1
ATOM 703 N N . GLY A 1 90 ? 6.841 -3.470 -18.518 1.00 91.56 90 GLY A N 1
ATOM 704 C CA . GLY A 1 90 ? 8.232 -3.698 -18.143 1.00 91.56 90 GLY A CA 1
ATOM 705 C C . GLY A 1 90 ? 9.190 -2.760 -18.877 1.00 91.56 90 GLY A C 1
ATOM 706 O O . GLY A 1 90 ? 8.840 -1.632 -19.217 1.00 91.56 90 GLY A O 1
ATOM 707 N N . ILE A 1 91 ? 10.432 -3.212 -19.053 1.00 94.25 91 ILE A N 1
ATOM 708 C CA . ILE A 1 91 ? 11.484 -2.462 -19.757 1.00 94.25 91 ILE A CA 1
ATOM 709 C C . ILE A 1 91 ? 12.227 -3.324 -20.782 1.00 94.25 91 ILE A C 1
ATOM 711 O O . ILE A 1 91 ? 13.286 -2.924 -21.261 1.00 94.25 91 ILE A O 1
ATOM 715 N N . ASP A 1 92 ? 11.707 -4.514 -21.087 1.00 91.44 92 ASP A N 1
ATOM 716 C CA . ASP A 1 92 ? 12.416 -5.501 -21.905 1.00 91.44 92 ASP A CA 1
ATOM 717 C C . ASP A 1 92 ? 12.651 -4.984 -23.330 1.00 91.44 92 ASP A C 1
ATOM 719 O O . ASP A 1 92 ? 13.745 -5.154 -23.862 1.00 91.44 92 ASP A O 1
ATOM 723 N N . ASP A 1 93 ? 11.699 -4.230 -23.887 1.00 91.19 93 ASP A N 1
ATOM 724 C CA . ASP A 1 93 ? 11.833 -3.580 -25.199 1.00 91.19 93 ASP A CA 1
ATOM 725 C C . ASP A 1 93 ? 12.936 -2.509 -25.241 1.00 91.19 93 ASP A C 1
ATOM 727 O O . ASP A 1 93 ? 13.432 -2.150 -26.309 1.00 91.19 93 ASP A O 1
ATOM 731 N N . PHE A 1 94 ? 13.344 -1.994 -24.080 1.00 92.38 94 PHE A N 1
ATOM 732 C CA . PHE A 1 94 ? 14.415 -1.006 -23.949 1.00 92.38 94 PHE A CA 1
ATOM 733 C C . PHE A 1 94 ? 15.748 -1.636 -23.543 1.00 92.38 94 PHE A C 1
ATOM 735 O O . PHE A 1 94 ? 16.736 -0.919 -23.366 1.00 92.38 94 PHE A O 1
ATOM 742 N N . ARG A 1 95 ? 15.796 -2.960 -23.362 1.00 93.25 95 ARG A N 1
ATOM 743 C CA . ARG A 1 95 ? 17.006 -3.656 -22.942 1.00 93.25 95 ARG A CA 1
ATOM 744 C C . ARG A 1 95 ? 17.972 -3.782 -24.128 1.00 93.25 95 ARG A C 1
ATOM 746 O O . ARG A 1 95 ? 17.618 -4.394 -25.135 1.00 93.25 95 ARG A O 1
ATOM 753 N N . PRO A 1 96 ? 19.206 -3.256 -24.028 1.00 91.50 96 PRO A N 1
ATOM 754 C CA . PRO A 1 96 ? 20.225 -3.491 -25.044 1.00 91.50 96 PRO A CA 1
ATOM 755 C C . PRO A 1 96 ? 20.562 -4.982 -25.151 1.00 91.50 96 PRO A C 1
ATOM 757 O O . PRO A 1 96 ? 20.480 -5.715 -24.165 1.00 91.50 96 PRO A O 1
ATOM 760 N N . ALA A 1 97 ? 20.985 -5.424 -26.335 1.00 90.00 97 ALA A N 1
ATOM 761 C CA . ALA A 1 97 ? 21.488 -6.780 -26.510 1.00 90.00 97 ALA A CA 1
ATOM 762 C C . ALA A 1 97 ? 22.739 -7.013 -25.646 1.00 90.00 97 ALA A C 1
ATOM 764 O O . ALA A 1 97 ? 23.626 -6.158 -25.580 1.00 90.00 97 ALA A O 1
ATOM 765 N N . ASP A 1 98 ? 22.820 -8.185 -25.014 1.00 88.12 98 ASP A N 1
ATOM 766 C CA . ASP A 1 98 ? 23.980 -8.553 -24.207 1.00 88.12 98 ASP A CA 1
ATOM 767 C C . ASP A 1 98 ? 25.222 -8.702 -25.103 1.00 88.12 98 ASP A C 1
ATOM 769 O O . ASP A 1 98 ? 25.216 -9.406 -26.119 1.00 88.12 98 ASP A O 1
ATOM 773 N N . THR A 1 99 ? 26.322 -8.051 -24.725 1.00 86.50 99 THR A N 1
ATOM 774 C CA . THR A 1 99 ? 27.592 -8.159 -25.446 1.00 86.50 99 THR A CA 1
ATOM 775 C C . THR A 1 99 ? 28.318 -9.441 -25.036 1.00 86.50 99 THR A C 1
ATOM 777 O O . THR A 1 99 ? 28.649 -9.652 -23.873 1.00 86.50 99 THR A O 1
ATOM 780 N N . THR A 1 100 ? 28.597 -10.330 -25.995 1.00 84.38 100 THR A N 1
ATOM 781 C CA . THR A 1 100 ? 29.313 -11.603 -25.741 1.00 84.38 100 THR A CA 1
ATOM 782 C C . THR A 1 100 ? 30.817 -11.504 -26.046 1.00 84.38 100 THR A C 1
ATOM 784 O O . THR A 1 100 ? 31.454 -12.471 -26.468 1.00 84.38 100 THR A O 1
ATOM 787 N N . SER A 1 101 ? 31.411 -10.324 -25.870 1.00 85.69 101 SER A N 1
ATOM 788 C CA . SER A 1 101 ? 32.837 -10.114 -26.140 1.00 85.69 101 SER A CA 1
ATOM 789 C C . SER A 1 101 ? 33.692 -10.782 -25.064 1.00 85.69 101 SER A C 1
ATOM 791 O O . SER A 1 101 ? 33.519 -10.538 -23.871 1.00 85.69 101 SER A O 1
ATOM 793 N N . ARG A 1 102 ? 34.647 -11.624 -25.474 1.00 89.81 102 ARG A N 1
ATOM 794 C CA . ARG A 1 102 ? 35.657 -12.161 -24.552 1.00 89.81 102 ARG A CA 1
ATOM 795 C C . ARG A 1 102 ? 36.715 -11.102 -24.271 1.00 89.81 102 ARG A C 1
ATOM 797 O O . ARG A 1 102 ? 37.134 -10.391 -25.179 1.00 89.81 102 ARG A O 1
ATOM 804 N N . ILE A 1 103 ? 37.176 -11.054 -23.024 1.00 91.44 103 ILE A N 1
ATOM 805 C CA . ILE A 1 103 ? 38.270 -10.173 -22.612 1.00 91.44 103 ILE A CA 1
ATOM 806 C C . ILE A 1 103 ? 39.528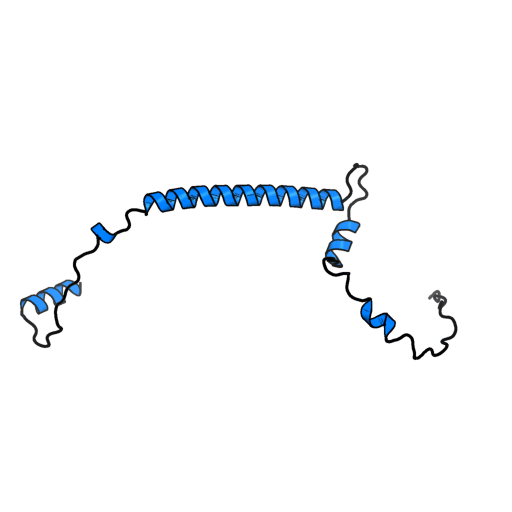 -10.523 -23.416 1.00 91.44 103 ILE A C 1
ATOM 808 O O . ILE A 1 103 ? 39.912 -11.692 -23.505 1.00 91.44 103 ILE A O 1
ATOM 812 N N . ASN A 1 104 ? 40.169 -9.500 -23.979 1.00 92.06 104 ASN A N 1
ATOM 813 C CA . ASN A 1 104 ? 41.422 -9.600 -24.719 1.00 92.06 104 ASN A CA 1
ATOM 814 C C . ASN A 1 104 ? 42.488 -8.727 -24.040 1.00 92.06 104 ASN A C 1
ATOM 816 O O . ASN A 1 104 ? 42.185 -7.651 -23.536 1.00 92.06 104 ASN A O 1
ATOM 820 N N . ALA A 1 105 ? 43.735 -9.201 -24.005 1.00 93.75 105 ALA A N 1
ATOM 821 C CA . ALA A 1 105 ? 44.854 -8.480 -23.397 1.00 93.75 105 ALA A CA 1
ATOM 822 C C . ALA A 1 105 ? 45.515 -7.464 -24.348 1.00 93.75 105 ALA A C 1
ATOM 824 O O . ALA A 1 105 ? 46.255 -6.589 -23.898 1.00 93.75 105 ALA A O 1
ATOM 825 N N . ARG A 1 106 ? 45.303 -7.593 -25.664 1.00 95.75 106 ARG A N 1
ATOM 826 C CA . ARG A 1 106 ? 45.889 -6.698 -26.668 1.00 95.75 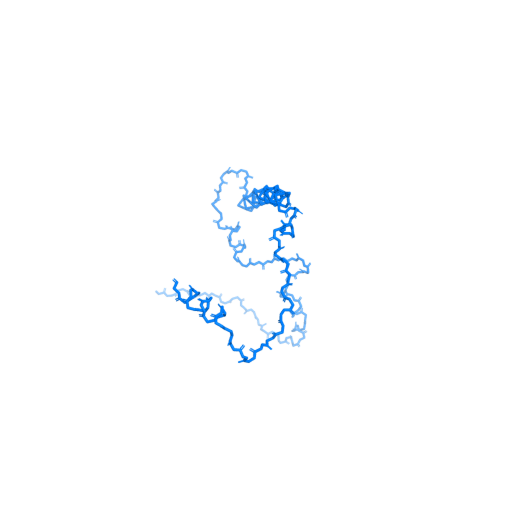106 ARG A CA 1
ATOM 827 C C . ARG A 1 106 ? 44.947 -5.528 -26.940 1.00 95.75 106 ARG A C 1
ATOM 829 O O . ARG A 1 106 ? 43.829 -5.762 -27.372 1.00 95.75 106 ARG A O 1
ATOM 836 N N . TRP A 1 107 ? 45.455 -4.307 -26.782 1.00 94.81 107 TRP A N 1
ATOM 837 C CA . TRP A 1 107 ? 44.745 -3.071 -27.109 1.00 94.81 107 TRP A CA 1
ATOM 838 C C . TRP A 1 107 ? 44.917 -2.696 -28.581 1.00 94.81 107 TRP A C 1
ATOM 840 O O . TRP A 1 107 ? 46.041 -2.619 -29.089 1.00 94.81 107 TRP A O 1
ATOM 850 N N . THR A 1 108 ? 43.804 -2.459 -29.260 1.00 95.25 108 THR A N 1
ATOM 851 C CA . THR A 1 108 ? 43.747 -1.853 -30.594 1.00 95.25 108 THR A CA 1
ATOM 852 C C . THR A 1 108 ? 43.772 -0.325 -30.500 1.00 95.25 108 THR A C 1
ATOM 854 O O . THR A 1 108 ? 43.457 0.251 -29.460 1.00 95.25 108 THR A O 1
ATOM 857 N N . ASN A 1 109 ? 44.133 0.355 -31.594 1.00 96.50 109 ASN A N 1
ATOM 858 C CA . ASN A 1 109 ? 44.104 1.822 -31.633 1.00 96.50 109 ASN A CA 1
ATOM 859 C C . ASN A 1 109 ? 42.690 2.379 -31.379 1.00 96.50 109 ASN A C 1
ATOM 861 O O . ASN A 1 109 ? 42.561 3.369 -30.665 1.00 96.50 109 ASN A O 1
ATOM 865 N N . ASP A 1 110 ? 41.643 1.721 -31.889 1.00 95.94 110 ASP A N 1
ATOM 866 C CA . ASP A 1 110 ? 40.248 2.126 -31.663 1.00 95.94 110 ASP A CA 1
ATOM 867 C C . ASP A 1 110 ? 39.853 2.001 -30.182 1.00 95.94 110 ASP A C 1
ATOM 869 O O . ASP A 1 110 ? 39.237 2.910 -29.627 1.00 95.94 110 ASP A O 1
ATOM 873 N N . GLU A 1 111 ? 40.258 0.921 -29.504 1.00 94.12 111 GLU A N 1
ATOM 874 C CA . GLU A 1 111 ? 40.021 0.751 -28.062 1.00 94.12 111 GLU A CA 1
ATOM 875 C C . GLU A 1 111 ? 40.770 1.795 -27.224 1.00 94.12 111 GLU A C 1
ATOM 877 O O . GLU A 1 111 ? 40.218 2.289 -26.242 1.00 94.12 111 GLU A O 1
ATOM 882 N N . LEU A 1 112 ? 41.997 2.173 -27.611 1.00 95.19 112 LEU A N 1
ATOM 883 C CA . LEU A 1 112 ? 42.733 3.257 -26.948 1.00 95.19 112 LEU A CA 1
ATOM 884 C C . LEU A 1 112 ? 41.996 4.597 -27.086 1.00 95.19 112 LEU A C 1
ATOM 886 O O . LEU A 1 112 ? 41.884 5.335 -26.107 1.00 95.19 112 LEU A O 1
ATOM 890 N N . LEU A 1 113 ? 41.459 4.902 -28.272 1.00 96.25 113 LEU A N 1
ATOM 891 C CA . LEU A 1 113 ? 40.681 6.123 -28.502 1.00 96.25 113 LEU A CA 1
ATOM 892 C C . LEU A 1 113 ? 39.369 6.128 -27.700 1.00 96.25 113 LEU A C 1
ATOM 894 O O . LEU A 1 113 ? 39.065 7.126 -27.044 1.00 96.25 113 LEU A O 1
ATOM 898 N N . LEU A 1 114 ? 38.629 5.012 -27.686 1.00 95.44 114 LEU A N 1
ATOM 899 C CA . LEU A 1 114 ? 37.418 4.857 -26.868 1.00 95.44 114 LEU A CA 1
ATOM 900 C C . LEU A 1 114 ? 37.717 5.008 -25.371 1.00 95.44 114 LEU A C 1
ATOM 902 O O . LEU A 1 114 ? 36.949 5.651 -24.656 1.00 95.44 114 LEU A O 1
ATOM 906 N N . ALA A 1 115 ? 38.839 4.456 -24.901 1.00 95.25 115 ALA A N 1
ATOM 907 C CA . ALA A 1 115 ? 39.261 4.575 -23.509 1.00 95.25 115 ALA A CA 1
ATOM 908 C C . ALA A 1 115 ? 39.557 6.030 -23.126 1.00 95.25 115 ALA A C 1
ATOM 910 O O . ALA A 1 115 ? 39.081 6.495 -22.093 1.00 95.25 115 ALA A O 1
ATOM 911 N N . VAL A 1 116 ? 40.285 6.767 -23.972 1.00 95.69 116 VAL A N 1
ATOM 912 C CA . VAL A 1 116 ? 40.549 8.197 -23.748 1.00 95.69 116 VAL A CA 1
ATOM 913 C C . VAL A 1 116 ? 39.244 8.993 -23.718 1.00 95.69 116 VAL A C 1
ATOM 915 O O . VAL A 1 116 ? 39.087 9.852 -22.856 1.00 95.69 116 VAL A O 1
ATOM 918 N N . GLN A 1 117 ? 38.291 8.697 -24.606 1.00 95.69 117 GLN A N 1
ATOM 919 C CA . GLN A 1 117 ? 37.014 9.408 -24.638 1.00 95.69 117 GLN A CA 1
ATOM 920 C C . GLN A 1 117 ? 36.111 9.092 -23.437 1.00 95.69 117 GLN A C 1
ATOM 922 O O . GLN A 1 117 ? 35.412 9.981 -22.972 1.00 95.69 117 GLN A O 1
ATOM 927 N N . GLY A 1 118 ? 36.139 7.866 -22.910 1.00 93.25 118 GLY A N 1
ATOM 928 C CA . GLY A 1 118 ? 35.368 7.488 -21.720 1.00 93.25 118 GLY A CA 1
ATOM 929 C C . GLY A 1 118 ? 35.940 7.998 -20.391 1.00 93.25 118 GLY A C 1
ATOM 930 O O . GLY A 1 118 ? 35.292 7.841 -19.358 1.00 93.25 118 GLY A O 1
ATOM 931 N N . MET A 1 119 ? 37.151 8.567 -20.391 1.00 89.69 119 MET A N 1
ATOM 932 C CA . MET A 1 11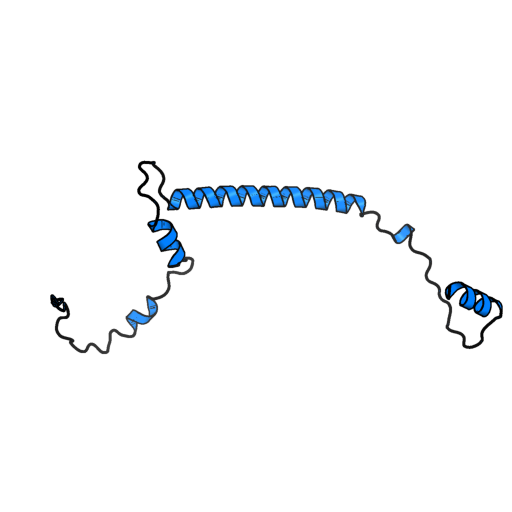9 ? 37.780 9.151 -19.200 1.00 89.69 119 MET A CA 1
ATOM 933 C C . MET A 1 119 ? 37.349 10.598 -18.909 1.00 89.69 119 MET A C 1
ATOM 935 O O . MET A 1 119 ? 37.619 11.079 -17.806 1.00 89.69 119 MET A O 1
ATOM 939 N N . PHE A 1 120 ? 36.722 11.284 -19.869 1.00 60.25 120 PHE A N 1
ATOM 940 C CA . PHE A 1 120 ? 36.245 12.668 -19.753 1.00 60.25 120 PHE A CA 1
ATOM 941 C C . PHE A 1 120 ? 34.716 12.726 -19.787 1.00 60.25 120 PHE A C 1
ATOM 943 O O . PHE A 1 120 ? 34.168 13.651 -19.147 1.00 60.25 120 PHE A O 1
#

Secondary structure (DSSP, 8-state):
---PPPP--------TTTTTTTGGGSSPPTT----HHHHHHHHSS---SSS--HHHHHHHHHHHHHHHHHHHHHHHHHHHHHHHHHTTT-SGGGPPPPP-PPP-SSPPHHHHHHHHHHT-

Radius of gyration: 37.51 Å; chains: 1; bounding box: 71×41×98 Å

pLDDT: mean 81.7, std 17.83, range [41.25, 98.81]

Sequence (120 aa):
RTGSVRPTTGPVKRERHCHVLLRNKRKPPRGMYINHDDLVAMASGPPTPAPATQGEQMLKAMDREIVSLKRQVQNNKQTLSSFKRKTSEGIDDFRPADTTSRINARWTNDELLLAVQGMF

InterPro domains:
  IPR049048 REST corepressor, helical domain [PF20878] (26-96)

Organism: Timema shepardi (NCBI:txid629360)